Protein AF-A0A1Q8Q1Q2-F1 (afdb_monomer)

Mean predicted aligned error: 3.15 Å

Foldseek 3Di:
DLLQCLLACFQDVVGDGDDDPCCCQPPNPPHDPVPRPDDDDDPVVVVVVVVVSVVVSCVPCPVQQAPFTPWDADPVGDIDGGSVRSNVVVVVVVVVVVVVVVVVVVVD

Secondary structure (DSSP, 8-state):
-HHHIIIIIIT-TTSPP---TTHHHHHSTT--GGG--SPPPPHHHHHHHHHHHHHHHHHHHTT-TT-EEEEEE-TTS-EEEEHHHHHHHHHHHHHHHHHHHHHHHHH-

Solvent-accessible surface area (backbone atoms only — not comparable to full-atom values): 6455 Å² total; per-residue (Å²): 108,68,57,50,44,35,66,20,41,50,40,37,75,89,39,79,70,93,70,67,88,62,46,62,71,62,68,37,93,90,51,49,85,93,72,57,91,64,88,75,80,52,74,67,57,51,52,52,53,54,52,53,49,52,56,51,44,50,74,74,45,65,94,38,46,83,40,77,31,70,71,47,66,48,99,88,67,57,71,37,41,29,30,39,48,36,51,51,50,40,53,54,52,50,52,51,50,54,52,51,53,55,52,53,64,71,75,109

Radius of gyration: 15.17 Å; Cα contacts (8 Å, |Δi|>4): 93; chains: 1; bounding box: 37×27×40 Å

Structure (mmCIF, N/CA/C/O backbone):
data_AF-A0A1Q8Q1Q2-F1
#
_entry.id   AF-A0A1Q8Q1Q2-F1
#
loop_
_atom_site.group_PDB
_atom_site.id
_atom_site.type_symbol
_atom_site.label_atom_id
_atom_site.label_alt_id
_atom_site.label_comp_id
_atom_site.label_asym_id
_atom_site.label_entity_id
_atom_site.label_seq_id
_atom_site.pdbx_PDB_ins_code
_atom_site.Cartn_x
_atom_site.Cartn_y
_atom_site.Cartn_z
_atom_site.occupancy
_atom_site.B_iso_or_equiv
_atom_site.auth_seq_id
_atom_site.auth_comp_id
_atom_site.auth_asym_id
_atom_site.auth_atom_id
_atom_site.pdbx_PDB_model_num
ATOM 1 N N . MET A 1 1 ? 3.278 -4.923 -2.609 1.00 89.56 1 MET A N 1
ATOM 2 C CA . MET A 1 1 ? 4.096 -4.970 -1.372 1.00 89.56 1 MET A CA 1
ATOM 3 C C . MET A 1 1 ? 3.513 -4.092 -0.271 1.00 89.56 1 MET A C 1
ATOM 5 O O . MET A 1 1 ? 3.092 -4.637 0.739 1.00 89.56 1 MET A O 1
ATOM 9 N N . VAL A 1 2 ? 3.456 -2.763 -0.452 1.00 93.19 2 VAL A N 1
ATOM 10 C CA . VAL A 1 2 ? 2.962 -1.839 0.591 1.00 93.19 2 VAL A CA 1
ATOM 11 C C . VAL A 1 2 ? 1.493 -2.102 0.933 1.00 93.19 2 VAL A C 1
ATOM 13 O O . VAL A 1 2 ? 1.210 -2.387 2.088 1.00 93.19 2 VAL A O 1
ATOM 16 N N . GLN A 1 3 ? 0.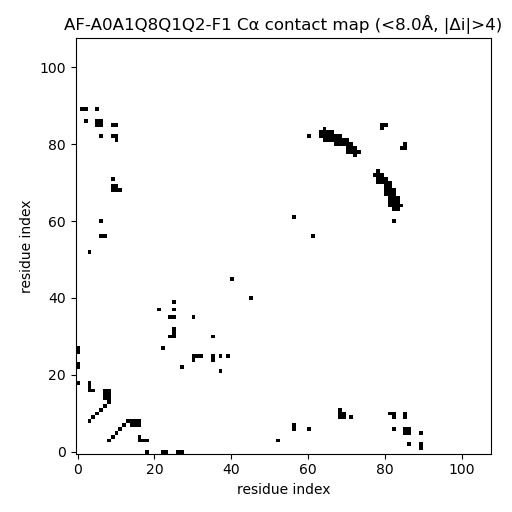585 -2.130 -0.050 1.00 95.00 3 GLN A N 1
ATOM 17 C CA . GLN A 1 3 ? -0.834 -2.431 0.200 1.00 95.00 3 GLN A CA 1
ATOM 18 C C . GLN A 1 3 ? -1.030 -3.721 1.013 1.00 95.00 3 GLN A C 1
ATOM 20 O O . GLN A 1 3 ? -1.694 -3.695 2.041 1.00 95.00 3 GLN A O 1
ATOM 25 N N . GLU A 1 4 ? -0.396 -4.822 0.597 1.00 95.00 4 GLU A N 1
ATOM 26 C CA . GLU A 1 4 ? -0.492 -6.115 1.289 1.00 95.00 4 GLU A CA 1
ATOM 27 C C . GLU A 1 4 ? -0.051 -6.026 2.759 1.00 95.00 4 GLU A C 1
ATOM 29 O O . GLU A 1 4 ? -0.758 -6.475 3.656 1.00 95.00 4 GLU A O 1
ATOM 34 N N . ARG A 1 5 ? 1.111 -5.413 3.024 1.00 93.38 5 ARG A N 1
ATOM 35 C CA . ARG A 1 5 ? 1.638 -5.271 4.389 1.00 93.38 5 ARG A CA 1
ATOM 36 C C . ARG A 1 5 ? 0.692 -4.481 5.285 1.00 93.38 5 ARG A C 1
ATOM 38 O O . ARG A 1 5 ? 0.475 -4.855 6.430 1.00 93.38 5 ARG A O 1
ATOM 45 N N . PHE A 1 6 ? 0.136 -3.393 4.772 1.00 95.06 6 PHE A N 1
ATOM 46 C CA . PHE A 1 6 ? -0.723 -2.514 5.557 1.00 95.06 6 PHE A CA 1
ATOM 47 C C . PHE A 1 6 ? -2.142 -3.063 5.731 1.00 95.06 6 PHE A C 1
ATOM 49 O O . PHE A 1 6 ? -2.726 -2.868 6.790 1.00 95.06 6 PHE A O 1
ATOM 56 N N . ALA A 1 7 ? -2.670 -3.775 4.733 1.00 94.56 7 ALA A N 1
ATOM 57 C CA . ALA A 1 7 ? -4.028 -4.315 4.755 1.00 94.56 7 ALA A CA 1
ATOM 58 C C . ALA A 1 7 ? -4.154 -5.717 5.374 1.00 94.56 7 ALA A C 1
ATOM 60 O O . ALA A 1 7 ? -5.270 -6.164 5.622 1.00 94.56 7 ALA A O 1
ATOM 61 N N . PHE A 1 8 ? -3.046 -6.427 5.596 1.00 94.06 8 PHE A N 1
ATOM 62 C CA . PHE A 1 8 ? -3.077 -7.723 6.276 1.00 94.06 8 PHE A CA 1
ATOM 63 C C . PHE A 1 8 ? -2.223 -7.701 7.535 1.00 94.06 8 PHE A C 1
ATOM 65 O O . PHE A 1 8 ? -2.770 -7.853 8.613 1.00 94.06 8 PHE A O 1
ATOM 72 N N . HIS A 1 9 ? -0.924 -7.415 7.445 1.00 91.88 9 HIS A N 1
ATOM 73 C CA . HIS A 1 9 ? -0.044 -7.513 8.613 1.00 91.88 9 HIS A CA 1
ATOM 74 C C . HIS A 1 9 ? -0.287 -6.421 9.671 1.00 91.88 9 HIS A C 1
ATOM 76 O O . HIS A 1 9 ? -0.392 -6.737 10.853 1.00 91.88 9 HIS A O 1
ATOM 82 N N . PHE A 1 10 ? -0.369 -5.146 9.276 1.00 91.56 10 PHE A N 1
ATOM 83 C CA . PHE A 1 10 ? -0.528 -4.053 10.247 1.00 91.56 10 PHE A CA 1
ATOM 84 C C . PHE A 1 10 ? -1.970 -3.860 10.718 1.00 91.56 10 PHE A C 1
ATOM 86 O O . PHE A 1 10 ? -2.185 -3.498 11.869 1.00 91.56 10 PHE A O 1
ATOM 93 N N . SER A 1 11 ? -2.958 -4.122 9.863 1.00 88.56 11 SER A N 1
ATOM 94 C CA . SER A 1 11 ? -4.369 -4.046 10.247 1.00 88.56 11 SER A CA 1
ATOM 95 C C . SER A 1 11 ? -4.821 -5.212 11.128 1.00 88.56 11 SER A C 1
ATOM 97 O O . SER A 1 11 ? -5.744 -5.037 11.912 1.00 88.56 11 SER A O 1
ATOM 99 N N . ASP A 1 12 ? -4.222 -6.400 10.979 1.00 83.31 12 ASP A N 1
ATOM 100 C CA . ASP A 1 12 ? -4.563 -7.600 11.751 1.00 83.31 12 ASP A CA 1
ATOM 101 C C . ASP A 1 12 ? -3.398 -8.603 11.717 1.00 83.31 12 ASP A C 1
ATOM 103 O O . ASP A 1 12 ? -3.265 -9.396 10.788 1.00 83.31 12 ASP A O 1
ATOM 107 N N . GLN A 1 13 ? -2.556 -8.613 12.752 1.00 74.81 13 GLN A N 1
ATOM 108 C CA . GLN A 1 13 ? -1.334 -9.432 12.792 1.00 7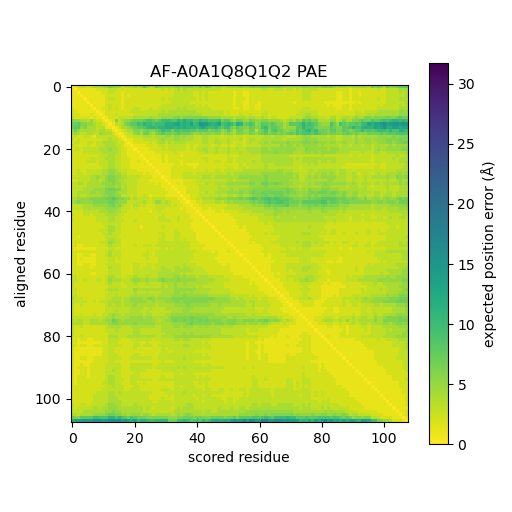4.81 13 GLN A CA 1
ATOM 109 C C . GLN A 1 13 ? -1.558 -10.946 12.639 1.00 74.81 13 GLN A C 1
ATOM 111 O O . GLN A 1 13 ? -0.602 -11.678 12.387 1.00 74.81 13 GLN A O 1
ATOM 116 N N . ASN A 1 14 ? -2.801 -11.421 12.765 1.00 79.75 14 ASN A N 1
ATOM 117 C CA . ASN A 1 14 ? -3.158 -12.822 12.554 1.00 79.75 14 ASN A CA 1
ATOM 118 C C . ASN A 1 14 ? -3.458 -13.154 11.083 1.00 79.75 14 ASN A C 1
ATOM 120 O O . ASN A 1 14 ? -3.773 -14.302 10.766 1.00 79.75 14 ASN A O 1
ATOM 124 N N . LYS A 1 15 ? -3.429 -12.168 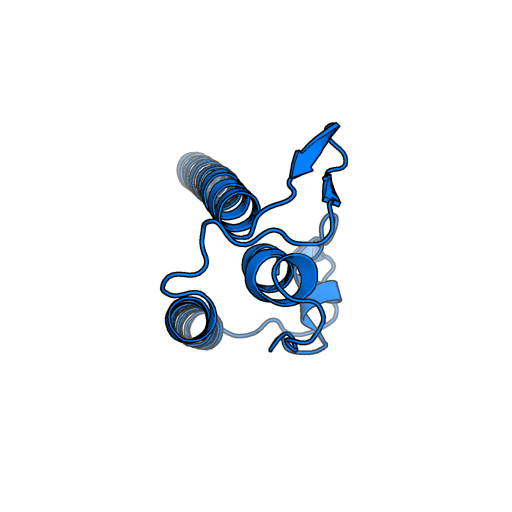10.180 1.00 83.31 15 LYS A N 1
ATOM 125 C CA . LYS A 1 15 ? -3.661 -12.366 8.749 1.00 83.31 15 LYS A CA 1
ATOM 126 C C . LYS A 1 15 ? -2.343 -12.519 8.009 1.00 83.31 15 LYS A C 1
ATOM 128 O O . LYS A 1 15 ? -1.471 -11.653 8.040 1.00 83.31 15 LYS A O 1
ATOM 133 N N . GLU A 1 16 ? -2.233 -13.631 7.296 1.00 85.81 16 GLU A N 1
ATOM 134 C CA . GLU A 1 16 ? -1.092 -13.905 6.436 1.00 85.81 16 GLU A CA 1
ATOM 135 C C . GLU A 1 16 ? -1.144 -13.049 5.170 1.00 85.81 16 GLU A C 1
ATOM 137 O O . GLU A 1 16 ? -2.191 -12.883 4.539 1.00 85.81 16 GLU A O 1
ATOM 142 N N . MET A 1 17 ? 0.019 -12.530 4.784 1.00 91.94 17 MET A N 1
ATOM 143 C CA . MET A 1 17 ? 0.211 -11.910 3.480 1.00 91.94 17 MET A CA 1
ATOM 144 C C . MET A 1 17 ? 0.343 -12.994 2.412 1.00 91.94 17 MET A C 1
ATOM 146 O O . MET A 1 17 ? 1.031 -13.991 2.616 1.00 91.94 17 MET A O 1
ATOM 150 N N . GLN A 1 18 ? -0.238 -12.757 1.242 1.00 92.00 18 GLN A N 1
ATOM 151 C CA . GLN A 1 18 ? -0.125 -13.642 0.088 1.00 92.00 18 GLN A CA 1
ATOM 152 C C . GLN A 1 18 ? 0.714 -12.962 -0.994 1.00 92.00 18 GLN A C 1
ATOM 154 O O . GLN A 1 18 ? 0.192 -12.390 -1.955 1.00 92.00 18 GLN A O 1
ATOM 159 N N . LEU A 1 19 ? 2.036 -13.013 -0.813 1.00 90.75 19 LEU A N 1
ATOM 160 C CA . LEU A 1 19 ? 3.019 -12.527 -1.780 1.00 90.75 19 LEU A CA 1
ATOM 161 C C . LEU A 1 19 ? 4.046 -13.620 -2.089 1.00 90.75 19 LEU A C 1
ATOM 163 O O . LEU A 1 19 ? 4.465 -14.319 -1.168 1.00 90.75 19 LEU A O 1
ATOM 167 N N . PRO A 1 20 ? 4.498 -13.742 -3.348 1.00 91.88 20 PRO A N 1
ATOM 168 C CA . PRO A 1 20 ? 5.614 -14.607 -3.695 1.00 91.88 20 PRO A CA 1
ATOM 169 C C . PRO A 1 20 ? 6.876 -14.211 -2.930 1.00 91.88 20 PRO A C 1
ATOM 171 O O . PRO A 1 20 ? 7.165 -13.023 -2.770 1.00 91.88 20 PRO A O 1
ATOM 174 N N . GLU A 1 21 ? 7.659 -15.206 -2.517 1.00 91.06 21 GLU A N 1
ATOM 175 C CA . GLU A 1 21 ? 8.865 -15.011 -1.699 1.00 91.06 21 GLU A CA 1
ATOM 176 C C . GLU A 1 21 ? 9.905 -14.097 -2.357 1.00 91.06 21 GLU A C 1
ATOM 178 O O . GLU A 1 21 ? 10.646 -13.415 -1.660 1.00 91.06 21 GLU A O 1
ATOM 183 N N . VAL A 1 22 ? 9.909 -14.021 -3.691 1.00 92.56 22 VAL A N 1
ATOM 184 C CA . VAL A 1 22 ? 10.831 -13.197 -4.488 1.00 92.56 22 VAL A CA 1
A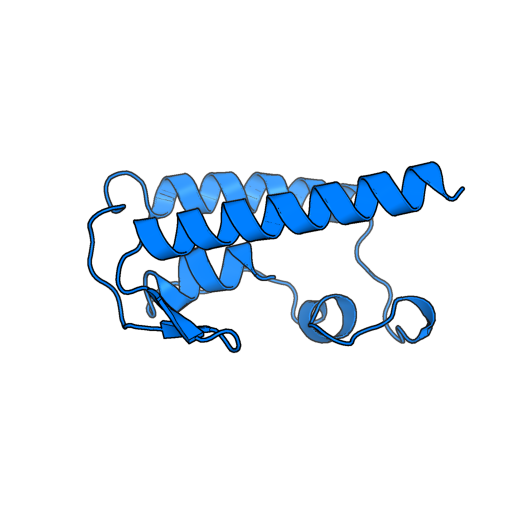TOM 185 C C . VAL A 1 22 ? 10.480 -11.697 -4.490 1.00 92.56 22 VAL A C 1
ATOM 187 O O . VAL A 1 22 ? 11.285 -10.851 -4.875 1.00 92.56 22 VAL A O 1
ATOM 190 N N . PHE A 1 23 ? 9.275 -11.311 -4.055 1.00 94.44 23 PHE A N 1
ATOM 191 C CA . PHE A 1 23 ? 8.811 -9.918 -4.143 1.00 94.44 23 PHE A CA 1
ATOM 192 C C . PHE A 1 23 ? 9.657 -8.895 -3.369 1.00 94.44 23 PHE A C 1
ATOM 194 O O . PHE A 1 23 ? 9.782 -7.772 -3.860 1.00 94.44 23 PHE A O 1
ATOM 201 N N . PRO A 1 24 ? 10.231 -9.199 -2.192 1.00 92.62 24 PRO A N 1
ATOM 202 C CA . PRO A 1 24 ? 11.172 -8.302 -1.532 1.00 92.62 24 PRO A CA 1
ATOM 203 C C . PRO A 1 24 ? 12.413 -7.992 -2.378 1.00 92.62 24 PRO A C 1
ATOM 205 O O . PRO A 1 24 ? 12.828 -6.839 -2.414 1.00 92.62 24 PRO A O 1
ATOM 208 N N . GLU A 1 25 ? 12.966 -8.967 -3.103 1.00 94.06 25 GLU A N 1
ATOM 209 C CA . GLU A 1 25 ? 14.148 -8.768 -3.962 1.00 94.06 25 GLU A CA 1
ATOM 210 C C . GLU A 1 25 ? 13.836 -7.885 -5.178 1.00 94.06 25 GLU A C 1
ATOM 212 O O . GLU A 1 25 ? 14.680 -7.119 -5.646 1.00 94.06 25 GLU A O 1
ATOM 217 N N . LEU A 1 26 ? 12.594 -7.953 -5.658 1.00 95.12 26 LEU A N 1
ATOM 218 C CA . LEU A 1 26 ? 12.135 -7.201 -6.820 1.00 95.12 26 LEU A CA 1
ATOM 219 C C . LEU A 1 26 ? 11.629 -5.799 -6.451 1.00 95.12 26 LEU A C 1
ATOM 221 O O . LEU A 1 26 ? 12.017 -4.809 -7.067 1.00 95.12 26 LEU A O 1
ATOM 225 N N . PHE A 1 27 ? 10.778 -5.681 -5.431 1.00 94.12 27 PHE A N 1
ATOM 226 C CA . PHE A 1 27 ? 9.902 -4.518 -5.229 1.00 94.12 27 PHE A CA 1
ATOM 227 C C . PHE A 1 27 ? 10.036 -3.835 -3.858 1.00 94.12 27 PHE A C 1
ATOM 229 O O . PHE A 1 27 ? 9.216 -2.972 -3.526 1.00 94.12 27 PHE A O 1
ATOM 236 N N . ALA A 1 28 ? 11.011 -4.215 -3.025 1.00 91.94 28 ALA A N 1
ATOM 237 C CA . ALA A 1 28 ? 11.287 -3.475 -1.795 1.00 91.94 28 ALA A CA 1
ATOM 238 C C . ALA A 1 28 ? 11.901 -2.089 -2.092 1.00 91.94 28 ALA A C 1
ATOM 240 O O . ALA A 1 28 ? 12.540 -1.893 -3.125 1.00 91.94 28 ALA A O 1
ATOM 241 N N . PRO A 1 29 ? 11.750 -1.102 -1.191 1.00 89.75 29 PRO A N 1
ATOM 242 C CA . PRO A 1 29 ? 12.421 0.184 -1.343 1.00 89.75 29 PRO A CA 1
ATOM 243 C C . PRO A 1 29 ? 13.936 0.021 -1.531 1.00 89.75 29 PRO A C 1
ATOM 245 O O . PRO A 1 29 ? 14.591 -0.660 -0.747 1.00 89.75 29 PRO A O 1
ATOM 248 N N . GLY A 1 30 ? 14.489 0.679 -2.552 1.00 90.56 30 GLY A N 1
ATOM 249 C CA . GLY A 1 30 ? 15.923 0.652 -2.859 1.00 90.56 30 GLY A CA 1
ATOM 250 C C . GLY A 1 30 ? 16.355 -0.409 -3.875 1.00 90.56 30 GLY A C 1
ATOM 251 O O . GLY A 1 30 ? 17.496 -0.349 -4.329 1.00 90.56 30 GLY A O 1
ATOM 252 N N . THR A 1 31 ? 15.470 -1.325 -4.283 1.00 94.38 31 THR A N 1
ATOM 253 C CA . THR A 1 31 ? 15.748 -2.247 -5.395 1.00 94.38 31 THR A CA 1
ATOM 254 C C . THR A 1 31 ? 15.773 -1.503 -6.731 1.00 94.38 31 THR A C 1
ATOM 256 O O . THR A 1 31 ? 15.187 -0.424 -6.885 1.00 94.38 31 THR A O 1
ATOM 259 N N . LYS A 1 32 ? 16.467 -2.072 -7.723 1.00 94.44 32 LYS A N 1
ATOM 260 C CA . LYS A 1 32 ? 16.554 -1.504 -9.072 1.00 94.44 32 LYS A CA 1
ATOM 261 C C . LYS A 1 32 ? 16.341 -2.586 -10.127 1.00 94.44 32 LYS A C 1
ATOM 263 O O . LYS A 1 32 ? 17.068 -3.574 -10.090 1.00 94.44 32 LYS A O 1
ATOM 268 N N . PRO A 1 33 ? 15.462 -2.368 -11.126 1.00 93.38 33 PRO A N 1
ATOM 269 C CA . PRO A 1 33 ? 15.241 -3.337 -12.200 1.00 93.38 33 PRO A CA 1
ATOM 270 C C . PRO A 1 33 ? 16.505 -3.755 -12.957 1.00 93.38 33 PRO A C 1
ATOM 272 O O . PRO A 1 33 ? 16.633 -4.903 -13.357 1.00 93.38 33 PRO A O 1
ATOM 275 N N . ALA A 1 34 ? 17.470 -2.842 -13.110 1.00 95.19 34 ALA A N 1
ATOM 276 C CA . ALA A 1 34 ? 18.745 -3.125 -13.772 1.00 95.19 34 ALA A CA 1
ATOM 277 C C . ALA A 1 34 ? 19.682 -4.055 -12.972 1.00 95.19 34 ALA A C 1
ATOM 279 O O . ALA A 1 34 ? 20.672 -4.529 -13.520 1.00 95.19 34 ALA A O 1
ATOM 280 N N . GLU A 1 35 ? 19.399 -4.281 -11.687 1.00 95.62 35 GLU A N 1
ATOM 281 C CA . GLU A 1 35 ? 20.199 -5.106 -10.772 1.00 95.62 35 GLU A CA 1
ATOM 282 C C . GLU A 1 35 ? 19.459 -6.398 -10.368 1.00 95.62 35 GLU A C 1
ATOM 284 O O . GLU A 1 35 ? 19.975 -7.170 -9.562 1.00 95.62 35 GLU A O 1
ATOM 289 N N . TRP A 1 36 ? 18.254 -6.654 -10.900 1.00 95.44 36 TRP A N 1
ATOM 290 C CA . TRP A 1 36 ? 17.502 -7.870 -10.586 1.00 95.44 36 TRP A CA 1
ATOM 291 C C . TRP A 1 36 ? 18.215 -9.116 -11.125 1.00 95.44 36 TRP A C 1
ATOM 293 O O . TRP A 1 36 ? 18.557 -9.196 -12.302 1.00 95.44 36 TRP A O 1
ATOM 303 N N . ALA A 1 37 ? 18.418 -10.101 -10.247 1.00 93.62 37 ALA A N 1
ATOM 304 C CA . ALA A 1 37 ? 19.031 -11.393 -10.575 1.00 93.62 37 ALA A CA 1
ATOM 305 C C . ALA A 1 37 ? 18.000 -12.513 -10.810 1.00 93.62 37 ALA A C 1
ATOM 307 O O . ALA A 1 37 ? 18.364 -13.636 -11.156 1.00 93.62 37 ALA A O 1
ATOM 308 N N . VAL A 1 38 ? 16.722 -12.207 -10.598 1.00 93.12 38 VAL A N 1
ATOM 309 C CA . VAL A 1 38 ? 15.581 -13.120 -10.677 1.00 93.12 38 VAL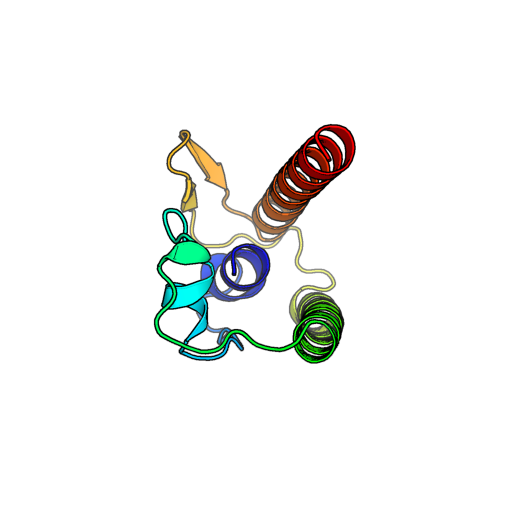 A CA 1
ATOM 310 C C . VAL A 1 38 ? 14.565 -12.557 -11.660 1.00 93.12 38 VAL A C 1
ATOM 312 O O . VAL A 1 38 ? 14.378 -11.341 -11.735 1.00 93.12 38 VAL A O 1
ATOM 315 N N . GLU A 1 39 ? 13.927 -13.443 -12.422 1.00 92.62 39 GLU A N 1
ATOM 316 C CA . GLU A 1 39 ? 12.911 -13.038 -13.392 1.00 92.62 39 GLU A CA 1
ATOM 317 C C . GLU A 1 39 ? 11.682 -12.497 -12.642 1.00 92.62 39 GLU A C 1
ATOM 319 O O . GLU A 1 39 ? 11.140 -13.193 -11.772 1.00 92.62 39 GLU A O 1
ATOM 324 N N . PRO A 1 40 ? 11.238 -11.261 -12.926 1.00 94.19 40 PRO A N 1
ATOM 325 C CA . PRO A 1 40 ? 10.018 -10.741 -12.338 1.00 94.19 40 PRO A CA 1
ATOM 326 C C . PRO A 1 40 ? 8.785 -11.459 -12.912 1.00 94.19 40 PRO A C 1
ATOM 328 O O . PRO A 1 40 ? 8.821 -11.942 -14.044 1.00 94.19 40 PRO A O 1
ATOM 331 N N . PRO A 1 41 ? 7.652 -11.477 -12.187 1.00 94.50 41 PRO A N 1
ATOM 332 C CA . PRO A 1 41 ? 6.393 -11.921 -12.768 1.00 94.50 41 PRO A CA 1
ATOM 333 C C . PRO A 1 41 ? 6.029 -11.079 -13.993 1.00 94.50 41 PRO A C 1
ATOM 335 O O . PRO A 1 41 ? 6.292 -9.871 -14.047 1.00 94.50 41 PRO A O 1
ATOM 338 N N . SER A 1 42 ? 5.363 -11.706 -14.955 1.00 95.88 42 SER A N 1
ATOM 339 C CA . SER A 1 42 ? 4.822 -11.026 -16.124 1.00 95.88 42 SER A CA 1
ATOM 340 C C . SER A 1 42 ? 3.781 -9.975 -15.730 1.00 95.88 42 SER A C 1
ATOM 342 O O . SER A 1 42 ? 3.160 -10.015 -14.664 1.00 95.88 42 SER A O 1
ATOM 344 N N . LEU A 1 43 ? 3.534 -9.025 -16.634 1.00 95.62 43 LEU A N 1
ATOM 345 C CA . LEU A 1 43 ? 2.532 -7.985 -16.408 1.00 95.62 43 LEU A CA 1
ATOM 346 C C . LEU A 1 4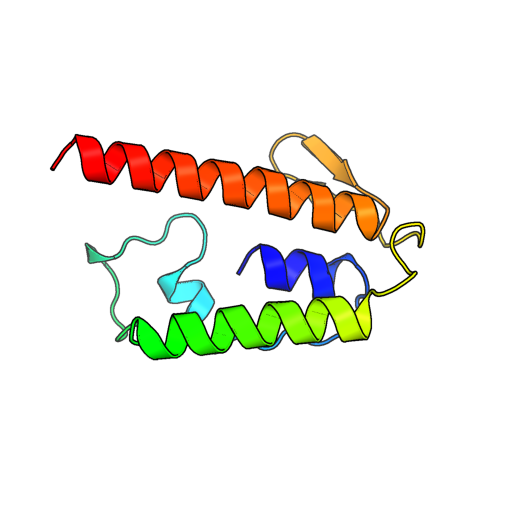3 ? 1.127 -8.562 -16.158 1.00 95.62 43 LEU A C 1
ATOM 348 O O . LEU A 1 43 ? 0.362 -7.987 -15.385 1.00 95.62 43 LEU A O 1
ATOM 352 N N . ASP A 1 44 ? 0.769 -9.665 -16.813 1.00 97.75 44 ASP A N 1
ATOM 353 C CA . ASP A 1 44 ? -0.557 -10.263 -16.655 1.00 97.75 44 ASP A CA 1
ATOM 354 C C . ASP A 1 44 ? -0.692 -11.015 -15.326 1.00 97.75 44 ASP A C 1
ATOM 356 O O . ASP A 1 44 ? -1.715 -10.848 -14.660 1.00 97.75 44 ASP A O 1
ATOM 360 N N . GLU A 1 45 ? 0.361 -11.700 -14.867 1.00 95.88 45 GLU A N 1
ATOM 361 C CA . GLU A 1 45 ? 0.415 -12.263 -13.509 1.00 95.88 45 GLU A CA 1
ATOM 362 C C . GLU A 1 45 ? 0.282 -11.157 -12.454 1.00 95.88 45 GLU A C 1
ATOM 364 O O . GLU A 1 45 ? -0.542 -11.258 -11.545 1.00 95.88 45 GLU A O 1
ATOM 369 N N . LEU A 1 46 ? 1.009 -10.042 -12.607 1.00 95.56 46 LEU A N 1
ATOM 370 C CA . LEU A 1 46 ? 0.897 -8.903 -11.689 1.00 95.56 46 LEU A CA 1
ATOM 371 C C . LEU A 1 46 ? -0.530 -8.338 -11.644 1.00 95.56 46 LEU A C 1
ATOM 373 O O . LEU A 1 46 ? -1.043 -8.053 -10.562 1.00 95.56 46 LEU A O 1
ATOM 377 N N . LYS A 1 47 ? -1.200 -8.188 -12.795 1.00 96.00 47 LYS A N 1
ATOM 378 C CA . LYS A 1 47 ? -2.596 -7.714 -12.846 1.00 96.00 47 LYS A CA 1
ATOM 379 C C . LYS A 1 47 ? -3.551 -8.669 -12.139 1.00 96.00 47 LYS A C 1
ATOM 381 O O . LYS A 1 47 ? -4.459 -8.203 -11.454 1.00 96.00 47 LYS A O 1
ATOM 386 N N . GLU A 1 48 ? -3.392 -9.973 -12.335 1.00 96.06 48 GLU A N 1
ATOM 387 C CA . GLU A 1 48 ? -4.229 -10.980 -11.682 1.00 96.06 48 GLU A CA 1
ATOM 388 C C . GLU A 1 48 ? -4.049 -10.938 -10.161 1.00 96.06 48 GLU A C 1
ATOM 390 O O . GLU A 1 48 ? -5.031 -10.842 -9.422 1.00 96.06 48 GLU A O 1
ATOM 395 N N . MET A 1 49 ? -2.801 -10.875 -9.696 1.00 95.12 49 MET A N 1
ATOM 396 C CA . MET A 1 49 ? -2.481 -10.748 -8.275 1.00 95.12 49 MET A CA 1
ATOM 397 C C . MET A 1 49 ? -3.057 -9.469 -7.653 1.00 95.12 49 MET A C 1
ATOM 399 O O . MET A 1 49 ? -3.580 -9.513 -6.540 1.00 95.12 49 MET A O 1
ATOM 403 N N . LEU A 1 50 ? -2.993 -8.335 -8.359 1.00 95.00 50 LEU A N 1
ATOM 404 C CA . LEU A 1 50 ? -3.541 -7.055 -7.890 1.00 95.00 50 LEU A CA 1
ATOM 405 C C . LEU A 1 50 ? -5.074 -7.068 -7.795 1.00 95.00 50 LEU A C 1
ATOM 407 O O . LEU A 1 50 ? -5.635 -6.536 -6.834 1.00 95.00 50 LEU A O 1
ATOM 411 N N . LYS A 1 51 ? -5.758 -7.699 -8.758 1.00 95.25 51 LYS A N 1
ATOM 412 C CA . LYS A 1 51 ? -7.214 -7.905 -8.688 1.00 95.25 51 LYS A CA 1
ATOM 413 C C . LYS A 1 51 ? -7.576 -8.752 -7.471 1.00 95.25 51 LYS A C 1
ATOM 415 O O . LYS A 1 51 ? -8.344 -8.300 -6.629 1.00 95.25 51 LYS A O 1
ATOM 420 N N . GLY A 1 52 ? -6.928 -9.909 -7.320 1.00 95.88 52 GLY A N 1
ATOM 421 C CA . GLY A 1 52 ? -7.164 -10.798 -6.183 1.00 95.88 52 GLY A CA 1
ATOM 422 C C . GLY A 1 52 ? -6.851 -10.148 -4.832 1.00 95.88 52 GLY A C 1
ATOM 423 O O . GLY A 1 52 ? -7.570 -10.370 -3.862 1.00 95.88 52 GLY A O 1
ATOM 424 N N . GLN A 1 53 ? -5.824 -9.296 -4.751 1.00 95.81 53 GLN A N 1
ATOM 425 C CA . GLN A 1 53 ? -5.530 -8.526 -3.539 1.00 95.81 53 GLN A CA 1
ATOM 426 C C . GLN A 1 53 ? -6.709 -7.632 -3.138 1.00 95.81 53 GLN A C 1
ATOM 428 O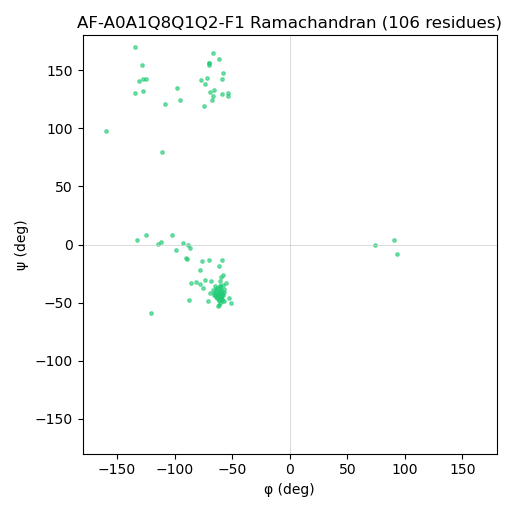 O . GLN A 1 53 ? -7.043 -7.576 -1.957 1.00 95.81 53 GLN A O 1
ATOM 433 N N . THR A 1 54 ? -7.350 -6.959 -4.095 1.00 94.75 54 THR A N 1
ATOM 434 C CA . THR A 1 54 ? -8.489 -6.073 -3.812 1.00 94.75 54 THR A CA 1
ATOM 435 C C . THR A 1 54 ? -9.670 -6.867 -3.252 1.00 94.75 54 THR A C 1
ATOM 437 O O . THR A 1 54 ? -10.210 -6.492 -2.211 1.00 94.75 5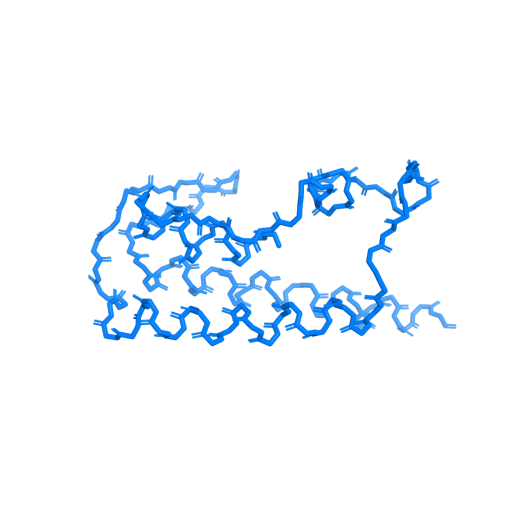4 THR A O 1
ATOM 440 N N . ASP A 1 55 ? -9.987 -8.014 -3.860 1.00 96.00 55 ASP A N 1
ATOM 441 C CA . ASP A 1 55 ? -11.060 -8.906 -3.399 1.00 96.00 55 ASP A CA 1
ATOM 442 C C . ASP A 1 55 ? -10.800 -9.416 -1.970 1.00 96.00 55 ASP A C 1
ATOM 444 O O . ASP A 1 55 ? -11.695 -9.426 -1.122 1.00 96.00 55 ASP A O 1
ATOM 448 N N . ARG A 1 56 ? -9.550 -9.798 -1.661 1.00 95.44 56 ARG A N 1
ATOM 449 C CA . ARG A 1 56 ? -9.164 -10.230 -0.307 1.00 95.44 56 ARG A CA 1
ATOM 450 C C . ARG A 1 56 ? -9.295 -9.108 0.718 1.00 95.44 56 ARG A C 1
ATOM 452 O O . ARG A 1 56 ? -9.753 -9.360 1.829 1.00 95.44 56 ARG A O 1
ATOM 459 N N . ILE A 1 57 ? -8.874 -7.892 0.372 1.00 95.19 57 ILE A N 1
ATOM 460 C CA . ILE A 1 57 ? -8.961 -6.732 1.268 1.00 95.19 57 ILE A CA 1
ATOM 461 C C . ILE A 1 57 ? -10.421 -6.445 1.603 1.00 95.19 57 ILE A C 1
ATOM 463 O O . ILE A 1 57 ? -10.753 -6.294 2.778 1.00 95.19 57 ILE A O 1
ATOM 467 N N . GLU A 1 58 ? -11.296 -6.417 0.596 1.00 94.75 58 GLU A N 1
ATOM 468 C CA . GLU A 1 58 ? -12.725 -6.217 0.814 1.00 94.75 58 GLU A CA 1
ATOM 469 C C . GLU A 1 58 ? -13.301 -7.326 1.697 1.00 94.75 58 GLU A C 1
ATOM 471 O O . GLU A 1 58 ? -13.910 -7.032 2.722 1.00 94.75 58 GLU A O 1
ATOM 476 N N . PHE A 1 59 ? -13.036 -8.592 1.373 1.00 94.69 59 PHE A N 1
ATOM 477 C CA . PHE A 1 59 ? -13.532 -9.724 2.152 1.00 94.69 59 PHE A CA 1
ATOM 478 C C . PHE A 1 59 ? -13.100 -9.680 3.628 1.00 94.69 59 PHE A C 1
ATOM 480 O O . PHE A 1 59 ? -13.890 -9.999 4.516 1.00 94.69 59 PHE A O 1
ATOM 487 N N . VAL A 1 60 ? -11.851 -9.291 3.907 1.00 93.19 60 VAL A N 1
ATOM 488 C CA . VAL A 1 60 ? -11.276 -9.330 5.262 1.00 93.19 60 VAL A CA 1
ATOM 489 C C . VAL A 1 60 ? -11.593 -8.081 6.088 1.00 93.19 60 VAL A C 1
ATOM 491 O O . VAL A 1 60 ? -11.703 -8.190 7.313 1.00 93.19 60 VAL A O 1
ATOM 494 N N . LEU A 1 61 ? -11.704 -6.907 5.457 1.00 94.06 61 LEU A N 1
ATOM 495 C CA . LEU A 1 61 ? -11.772 -5.610 6.145 1.00 94.06 61 LEU A CA 1
ATOM 496 C C . LEU A 1 61 ? -13.110 -4.873 5.986 1.00 94.06 61 LEU A C 1
ATOM 498 O O . LEU A 1 61 ? -13.267 -3.780 6.541 1.00 94.06 61 LEU A O 1
ATOM 502 N N . ASN A 1 62 ? -14.091 -5.441 5.274 1.00 95.44 62 ASN A N 1
ATOM 503 C CA . ASN A 1 62 ? -15.424 -4.843 5.173 1.00 95.44 62 ASN A CA 1
ATOM 504 C C . ASN A 1 62 ? -16.013 -4.572 6.570 1.00 95.44 62 ASN A C 1
ATOM 506 O O . ASN A 1 62 ? -16.024 -5.441 7.440 1.00 95.44 62 ASN A O 1
ATOM 510 N N . GLY A 1 63 ? -16.466 -3.337 6.799 1.00 96.88 63 GLY A N 1
ATOM 511 C CA . GLY A 1 63 ? -17.038 -2.914 8.081 1.00 96.88 63 GLY A CA 1
ATOM 512 C C . GLY A 1 63 ? -16.030 -2.702 9.220 1.00 96.88 63 GLY A C 1
ATOM 513 O O . GLY A 1 63 ? -16.442 -2.288 10.299 1.00 96.88 63 GLY A O 1
ATOM 514 N N . ARG A 1 64 ? -14.724 -2.917 8.998 1.00 96.25 64 ARG A N 1
ATOM 515 C CA . ARG A 1 64 ? -13.681 -2.859 10.044 1.00 96.25 64 ARG A CA 1
ATOM 516 C C . ARG A 1 64 ? -12.850 -1.576 10.041 1.00 96.25 64 ARG A C 1
ATOM 518 O O . ARG A 1 64 ? -11.874 -1.474 10.767 1.00 96.25 64 ARG A O 1
ATOM 525 N N . LEU A 1 65 ? -13.215 -0.563 9.251 1.00 96.25 65 LEU A N 1
ATOM 526 C CA . LEU A 1 65 ? -12.387 0.645 9.079 1.00 96.25 65 LEU A CA 1
ATOM 527 C C . LEU A 1 65 ? -12.113 1.420 10.381 1.00 96.25 65 LEU A C 1
ATOM 529 O O . LEU A 1 65 ? -11.092 2.098 10.475 1.00 96.25 65 LEU A O 1
ATOM 533 N N . LEU A 1 66 ? -13.014 1.340 11.363 1.00 97.50 66 LEU A N 1
ATOM 534 C CA . LEU A 1 66 ? -12.873 2.003 12.665 1.00 97.50 66 LEU A CA 1
ATOM 535 C C . LEU A 1 66 ? -12.228 1.109 13.733 1.00 97.50 66 LEU A C 1
ATOM 537 O O . LEU A 1 66 ? -12.114 1.528 14.879 1.00 97.50 66 LEU A O 1
ATOM 541 N N . GLU A 1 67 ? -11.853 -0.122 13.387 1.00 96.88 67 GLU A N 1
ATOM 542 C CA . GLU A 1 67 ? -11.187 -1.033 14.311 1.00 96.88 67 GLU A CA 1
ATOM 543 C C . GLU A 1 67 ? -9.772 -0.527 14.615 1.00 96.88 67 GLU A C 1
ATOM 545 O O . GLU A 1 67 ? -9.016 -0.164 13.704 1.00 96.88 67 GLU A O 1
ATOM 550 N N . GLU A 1 68 ? -9.438 -0.486 15.905 1.00 96.31 68 GLU A N 1
ATOM 551 C CA . GLU A 1 68 ? -8.085 -0.197 16.374 1.00 96.31 68 GLU A CA 1
ATOM 552 C C . GLU A 1 68 ? -7.168 -1.388 16.081 1.00 96.31 68 GLU A C 1
ATOM 554 O O . GLU A 1 68 ? -7.551 -2.550 16.214 1.00 96.31 68 GLU A O 1
ATOM 559 N N . ALA A 1 69 ? -5.933 -1.082 15.724 1.00 93.06 69 ALA A N 1
ATOM 560 C CA . ALA A 1 69 ? -4.866 -2.017 15.433 1.00 93.06 69 ALA A CA 1
ATOM 561 C C . ALA A 1 69 ? -3.582 -1.554 16.138 1.00 93.06 69 ALA A C 1
ATOM 563 O O . ALA A 1 69 ? -3.510 -0.450 16.690 1.00 93.06 69 ALA A O 1
ATOM 564 N N . GLU A 1 70 ? -2.550 -2.400 16.150 1.00 92.56 70 GLU A N 1
ATOM 565 C CA . GLU A 1 70 ? -1.268 -2.001 16.730 1.00 92.56 70 GLU A CA 1
ATOM 566 C C . GLU A 1 70 ? -0.734 -0.757 16.012 1.00 92.56 70 GLU A C 1
ATOM 568 O O . GLU A 1 70 ? -0.686 -0.692 14.782 1.00 92.56 70 GLU A O 1
ATOM 573 N N . SER A 1 71 ? -0.351 0.252 16.794 1.00 94.88 71 SER A N 1
ATOM 574 C CA . SER A 1 71 ? 0.116 1.510 16.228 1.00 94.88 71 SER A CA 1
ATOM 575 C C . SER A 1 71 ? 1.420 1.314 15.466 1.00 94.88 71 SER A C 1
ATOM 577 O O . SER A 1 71 ? 2.375 0.738 15.981 1.00 94.88 71 SER A O 1
ATOM 579 N N . TYR A 1 72 ? 1.493 1.873 14.264 1.00 95.19 72 TYR A N 1
ATOM 580 C CA . TYR A 1 72 ? 2.703 1.868 13.453 1.00 95.19 72 TYR A CA 1
ATOM 581 C C . TYR A 1 72 ? 3.048 3.285 13.000 1.00 95.19 72 TYR A C 1
ATOM 583 O O . TYR A 1 72 ? 2.199 4.019 12.485 1.00 95.19 72 TYR A O 1
ATOM 591 N N . THR A 1 73 ? 4.318 3.656 13.171 1.00 96.19 73 THR A N 1
ATOM 592 C CA . THR A 1 73 ? 4.868 4.940 12.732 1.00 96.19 73 THR A CA 1
ATOM 593 C C . THR A 1 73 ? 5.795 4.723 11.545 1.00 96.19 73 THR A C 1
ATOM 595 O O . THR A 1 73 ? 6.784 3.996 11.622 1.00 96.19 73 THR A O 1
ATOM 598 N N . THR A 1 74 ? 5.470 5.367 10.429 1.00 92.56 74 THR A N 1
ATOM 599 C CA . THR A 1 74 ? 6.295 5.355 9.213 1.00 92.56 74 THR A CA 1
ATOM 600 C C . THR A 1 74 ? 7.630 6.071 9.436 1.00 92.56 74 THR A C 1
ATOM 602 O O . THR A 1 74 ? 7.782 6.875 10.356 1.00 92.56 74 THR A O 1
ATOM 605 N N . SER A 1 75 ? 8.594 5.864 8.536 1.00 89.56 75 SER A N 1
ATOM 606 C CA . SER A 1 75 ? 9.886 6.566 8.578 1.00 89.56 75 SER A CA 1
ATOM 607 C C . SER A 1 75 ? 9.779 8.092 8.439 1.00 89.56 75 SER A C 1
ATOM 609 O O . SER A 1 75 ? 10.713 8.795 8.811 1.00 89.56 75 SER A O 1
ATOM 611 N N . SER A 1 76 ? 8.657 8.617 7.934 1.00 90.44 76 SER A N 1
ATOM 612 C CA . SER A 1 76 ? 8.378 10.056 7.859 1.00 90.44 76 SER A CA 1
ATOM 613 C C . SER A 1 76 ? 7.692 10.623 9.109 1.00 90.44 76 SER A C 1
ATOM 615 O O . SER A 1 76 ? 7.424 11.821 9.157 1.00 90.44 76 SER A O 1
ATOM 617 N N . GLY A 1 77 ? 7.405 9.793 10.119 1.00 95.38 77 GLY A N 1
ATOM 618 C CA . GLY A 1 77 ? 6.797 10.212 11.385 1.00 95.38 77 GLY A CA 1
ATOM 619 C C . GLY A 1 77 ? 5.265 10.173 11.424 1.00 95.38 77 GLY A C 1
ATOM 620 O O . GLY A 1 77 ? 4.681 10.564 12.431 1.00 95.38 77 GLY A O 1
ATOM 621 N N . LEU A 1 78 ? 4.592 9.691 10.371 1.00 95.81 78 LEU A N 1
ATOM 622 C CA . LEU A 1 78 ? 3.140 9.475 10.402 1.00 95.81 78 LEU A CA 1
ATOM 623 C C . LEU A 1 78 ? 2.809 8.230 11.232 1.00 95.81 78 LEU A C 1
ATOM 625 O O . LEU A 1 78 ? 3.214 7.132 10.845 1.00 95.81 78 LEU A O 1
ATOM 629 N N . THR A 1 79 ? 2.046 8.406 12.312 1.00 97.56 79 THR A N 1
ATOM 630 C CA . THR A 1 79 ? 1.521 7.324 13.160 1.00 97.56 79 THR A CA 1
ATOM 631 C C . THR A 1 79 ? 0.083 6.989 12.784 1.00 97.56 79 THR A C 1
ATOM 633 O O . THR A 1 79 ? -0.743 7.883 12.612 1.00 97.56 79 THR A O 1
ATOM 636 N N . MET A 1 80 ? -0.219 5.698 12.681 1.00 97.19 80 MET A N 1
ATOM 637 C CA . MET A 1 80 ? -1.549 5.161 12.389 1.00 97.19 80 MET A CA 1
ATOM 638 C C . MET A 1 80 ? -1.883 4.074 13.404 1.00 97.19 80 MET A C 1
ATOM 640 O O . MET A 1 80 ? -1.002 3.290 13.747 1.00 97.19 80 MET A O 1
ATOM 644 N N . SER A 1 81 ? -3.134 4.023 13.860 1.00 96.75 81 SER A N 1
ATOM 645 C CA . SER A 1 81 ? -3.607 3.037 14.842 1.00 96.75 81 SER A CA 1
ATOM 646 C C . SER A 1 81 ? -4.921 2.364 14.455 1.00 96.75 81 SER A C 1
ATOM 648 O O . SER A 1 81 ? -5.442 1.585 15.234 1.00 96.75 81 SER A O 1
ATOM 650 N N . THR A 1 82 ? -5.477 2.640 13.273 1.00 97.50 82 THR A N 1
ATOM 651 C CA . THR A 1 82 ? -6.735 2.024 12.827 1.00 97.50 82 THR A CA 1
ATOM 652 C C . THR A 1 82 ? -6.590 1.404 11.449 1.00 97.50 82 THR A C 1
ATOM 654 O O . THR A 1 82 ? -5.791 1.859 10.622 1.00 97.50 82 THR A O 1
ATOM 657 N N . VAL A 1 83 ? -7.423 0.401 11.168 1.00 97.00 83 VAL A N 1
ATOM 658 C CA . VAL A 1 83 ? -7.519 -0.230 9.841 1.00 97.00 83 VAL A CA 1
ATOM 659 C C . VAL A 1 83 ? -7.750 0.823 8.753 1.00 97.00 83 VAL A C 1
ATOM 661 O O . VAL A 1 83 ? -7.068 0.836 7.727 1.00 97.00 83 VAL A O 1
ATOM 664 N N . GLY A 1 84 ? -8.679 1.753 8.985 1.00 97.25 84 GLY A N 1
ATOM 665 C CA . GLY A 1 84 ? -8.984 2.830 8.048 1.00 97.25 84 GLY A CA 1
ATOM 666 C C . GLY A 1 84 ? -7.807 3.778 7.820 1.00 97.25 84 GLY A C 1
ATOM 667 O O . GLY A 1 84 ? -7.581 4.199 6.683 1.00 97.25 84 GLY A O 1
ATOM 668 N N . ALA A 1 85 ? -7.021 4.080 8.859 1.00 97.81 85 ALA A N 1
ATOM 669 C CA . ALA A 1 85 ? -5.819 4.897 8.720 1.00 97.81 85 ALA A CA 1
ATOM 670 C C . ALA A 1 85 ? -4.765 4.200 7.845 1.00 97.81 85 ALA A C 1
ATOM 672 O O . ALA A 1 85 ? -4.217 4.831 6.938 1.00 97.81 85 ALA A O 1
ATOM 673 N N . PHE A 1 86 ? -4.550 2.894 8.038 1.00 97.31 86 PHE A N 1
ATOM 674 C CA . PHE A 1 86 ? -3.640 2.111 7.200 1.00 97.31 86 PHE A CA 1
ATOM 675 C C . PHE A 1 86 ? -4.070 2.081 5.732 1.00 97.31 86 PHE A C 1
ATOM 677 O O . PHE A 1 86 ? -3.256 2.377 4.856 1.00 97.31 86 PHE A O 1
ATOM 684 N N . LEU A 1 87 ? -5.345 1.802 5.442 1.00 96.50 87 LEU A N 1
ATOM 685 C CA . LEU A 1 87 ? -5.836 1.790 4.059 1.00 96.50 87 LEU A CA 1
ATOM 686 C C . LEU A 1 87 ? -5.763 3.180 3.406 1.00 96.50 87 LEU A C 1
ATOM 688 O O . LEU A 1 87 ? -5.337 3.313 2.257 1.00 96.50 87 LEU A O 1
ATOM 692 N N . THR A 1 88 ? -6.087 4.236 4.153 1.00 97.06 88 THR A N 1
ATOM 693 C CA . THR A 1 88 ? -5.975 5.620 3.664 1.00 97.06 88 THR A CA 1
ATOM 694 C C . THR A 1 88 ? -4.535 5.966 3.288 1.00 97.06 88 THR A C 1
ATOM 696 O O . THR A 1 88 ? -4.289 6.538 2.223 1.00 97.06 88 THR A O 1
ATOM 699 N N . PHE A 1 89 ? -3.566 5.576 4.119 1.00 96.69 89 PHE A N 1
ATOM 700 C CA . PHE A 1 89 ? -2.150 5.754 3.809 1.00 96.69 89 PHE A CA 1
ATOM 701 C C . PHE A 1 89 ? -1.751 5.027 2.523 1.00 96.69 89 PHE A C 1
ATOM 703 O O . PHE A 1 89 ? -1.060 5.600 1.678 1.00 96.69 89 PHE A O 1
ATOM 710 N N . THR A 1 90 ? -2.217 3.792 2.335 1.00 95.69 90 THR A N 1
ATOM 711 C CA . THR A 1 90 ? -1.889 3.034 1.125 1.00 95.69 90 THR A CA 1
ATOM 712 C C . THR A 1 90 ? -2.458 3.660 -0.149 1.00 95.69 90 THR A C 1
ATOM 714 O O . THR A 1 90 ? -1.759 3.695 -1.159 1.00 95.69 90 THR A O 1
ATOM 717 N N . PHE A 1 91 ? -3.651 4.265 -0.100 1.00 95.62 91 PHE A N 1
ATOM 718 C CA . PHE A 1 91 ? -4.196 5.012 -1.240 1.00 95.62 91 PHE A CA 1
ATOM 719 C C . PHE A 1 91 ? -3.375 6.256 -1.573 1.00 95.62 91 PHE A C 1
ATOM 721 O O . PHE A 1 91 ? -3.112 6.529 -2.746 1.00 95.62 91 PHE A O 1
ATOM 728 N N . TYR A 1 92 ? -2.932 6.999 -0.556 1.00 96.06 92 TYR A N 1
ATOM 729 C CA . TYR A 1 92 ? -2.025 8.125 -0.763 1.00 96.06 92 TYR A CA 1
ATOM 730 C C . TYR A 1 92 ? -0.718 7.671 -1.437 1.00 96.06 92 TYR A C 1
ATOM 732 O O . TYR A 1 92 ? -0.288 8.264 -2.428 1.00 96.06 92 TYR A O 1
ATOM 740 N N . HIS A 1 93 ? -0.126 6.582 -0.944 1.00 94.75 93 HIS A N 1
ATOM 741 C CA . HIS A 1 93 ? 1.092 5.998 -1.500 1.00 94.75 93 HIS A CA 1
ATOM 742 C C . HIS A 1 93 ? 0.913 5.533 -2.958 1.00 94.75 93 HIS A C 1
ATOM 744 O O . HIS A 1 93 ? 1.770 5.796 -3.802 1.00 94.75 93 HIS A O 1
ATOM 750 N N . GLU A 1 94 ? -0.222 4.916 -3.295 1.00 95.69 94 GLU A N 1
ATOM 751 C CA . GLU A 1 94 ? -0.540 4.532 -4.676 1.00 95.69 94 GLU A CA 1
ATOM 752 C C . GLU A 1 94 ? -0.693 5.759 -5.590 1.00 95.69 94 GLU A C 1
ATOM 754 O O . GLU A 1 94 ? -0.196 5.781 -6.718 1.00 95.69 94 GLU A O 1
ATOM 759 N N . GLY A 1 95 ? -1.286 6.843 -5.079 1.00 97.25 95 GLY A N 1
ATOM 760 C CA . GLY A 1 95 ? -1.330 8.130 -5.774 1.00 97.25 95 GLY A CA 1
ATOM 761 C C . GLY A 1 95 ? 0.065 8.672 -6.118 1.00 97.25 95 GLY A C 1
ATOM 762 O O . GLY A 1 95 ? 0.274 9.194 -7.218 1.00 97.25 95 GLY A O 1
ATOM 763 N N . MET A 1 96 ? 1.044 8.499 -5.221 1.00 96.00 96 MET A N 1
ATOM 764 C CA . MET A 1 96 ? 2.442 8.860 -5.484 1.00 96.00 96 MET A CA 1
ATOM 765 C C . MET A 1 96 ? 3.059 7.994 -6.588 1.00 96.00 96 MET A C 1
ATOM 767 O O . MET A 1 96 ? 3.710 8.534 -7.485 1.00 96.00 96 MET A O 1
ATOM 771 N N . HIS A 1 97 ? 2.829 6.677 -6.573 1.00 95.25 97 HIS A N 1
ATOM 772 C CA . HIS A 1 97 ? 3.288 5.783 -7.642 1.00 95.25 97 HIS A CA 1
ATOM 773 C C . HIS A 1 97 ? 2.698 6.158 -9.000 1.00 95.25 97 HIS A C 1
ATOM 775 O O . HIS A 1 97 ? 3.441 6.289 -9.976 1.00 95.25 97 HIS A O 1
ATOM 781 N N . LEU A 1 98 ? 1.388 6.411 -9.063 1.00 97.19 98 LEU A N 1
ATOM 782 C CA . LEU A 1 98 ? 0.721 6.853 -10.285 1.00 97.19 98 LEU A CA 1
ATOM 783 C C . LEU A 1 98 ? 1.318 8.159 -10.817 1.00 97.19 98 LEU A C 1
ATOM 785 O O . LEU A 1 98 ? 1.527 8.307 -12.023 1.00 97.19 98 LEU A O 1
ATOM 789 N N . ASN A 1 99 ? 1.612 9.108 -9.928 1.00 97.94 99 ASN A N 1
ATOM 790 C CA . ASN A 1 99 ? 2.272 10.347 -10.310 1.00 97.94 99 ASN A CA 1
ATOM 791 C C . ASN A 1 99 ? 3.670 10.090 -10.897 1.00 97.94 99 ASN A C 1
ATOM 793 O O . ASN A 1 99 ? 3.991 10.631 -11.954 1.00 97.94 99 ASN A O 1
ATOM 797 N N . THR A 1 100 ? 4.482 9.241 -10.266 1.00 96.69 100 THR A N 1
ATOM 798 C CA . THR A 1 100 ? 5.816 8.870 -10.768 1.00 96.69 100 THR A CA 1
ATOM 799 C C . THR A 1 100 ? 5.741 8.201 -12.140 1.00 96.69 100 THR A C 1
ATOM 801 O O . THR A 1 100 ? 6.454 8.612 -13.054 1.00 96.69 100 THR A O 1
ATOM 804 N N . MET A 1 101 ? 4.825 7.246 -12.336 1.00 96.12 101 MET A N 1
ATOM 805 C CA . MET A 1 101 ? 4.612 6.600 -13.639 1.00 96.12 101 MET A CA 1
ATOM 806 C C . MET A 1 101 ? 4.258 7.616 -14.730 1.00 96.12 101 MET A C 1
ATOM 808 O O . MET A 1 101 ? 4.830 7.584 -15.817 1.00 96.12 101 MET A O 1
ATOM 812 N N . LYS A 1 102 ? 3.371 8.576 -14.433 1.00 97.81 102 LYS A N 1
ATOM 813 C CA . LYS A 1 102 ? 3.029 9.660 -15.370 1.00 97.81 102 LYS A CA 1
ATOM 814 C C . LYS A 1 102 ? 4.235 10.528 -15.734 1.00 97.81 102 LYS A C 1
ATOM 816 O O . LYS A 1 102 ? 4.320 10.977 -16.872 1.00 97.81 102 LYS A O 1
ATOM 821 N N . HIS A 1 103 ? 5.140 10.792 -14.793 1.00 97.88 103 HIS A N 1
ATOM 822 C CA . HIS A 1 103 ? 6.356 11.560 -15.071 1.00 97.88 103 HIS A CA 1
ATOM 823 C C . HIS A 1 103 ? 7.332 10.782 -15.954 1.00 97.88 103 HIS A C 1
ATOM 825 O O . HIS A 1 103 ? 7.854 11.361 -16.901 1.00 97.88 103 HIS A O 1
ATOM 831 N N . ILE A 1 104 ? 7.519 9.482 -15.702 1.00 96.19 104 ILE A N 1
ATOM 832 C CA . ILE A 1 104 ? 8.338 8.610 -16.557 1.00 96.19 104 ILE A CA 1
ATOM 833 C C . ILE A 1 104 ? 7.784 8.608 -17.985 1.00 96.19 104 ILE A C 1
ATOM 835 O O . ILE A 1 104 ? 8.526 8.873 -18.921 1.00 96.19 104 ILE A O 1
ATOM 839 N N . LEU A 1 105 ? 6.471 8.409 -18.150 1.00 96.69 105 LEU A N 1
ATOM 840 C CA . LEU A 1 105 ? 5.821 8.409 -19.466 1.00 96.69 105 LEU A CA 1
ATOM 841 C C . LEU A 1 105 ? 5.966 9.732 -20.228 1.00 96.69 105 LEU A C 1
ATOM 843 O O . LEU A 1 105 ? 5.981 9.715 -21.449 1.00 96.69 105 LEU A O 1
ATOM 847 N N . LYS A 1 106 ? 6.043 10.871 -19.531 1.00 96.44 106 LYS A N 1
ATOM 848 C CA . LYS A 1 106 ? 6.264 12.187 -20.158 1.00 96.44 106 LYS A CA 1
ATOM 849 C C . LYS A 1 106 ? 7.718 12.437 -20.561 1.00 96.44 106 LYS A C 1
ATOM 851 O O . LYS A 1 106 ? 7.964 13.355 -21.336 1.00 96.44 106 LYS A O 1
ATOM 856 N N . ALA A 1 107 ? 8.659 11.724 -19.949 1.00 94.62 107 ALA A N 1
ATOM 857 C CA . ALA A 1 107 ? 10.089 11.868 -2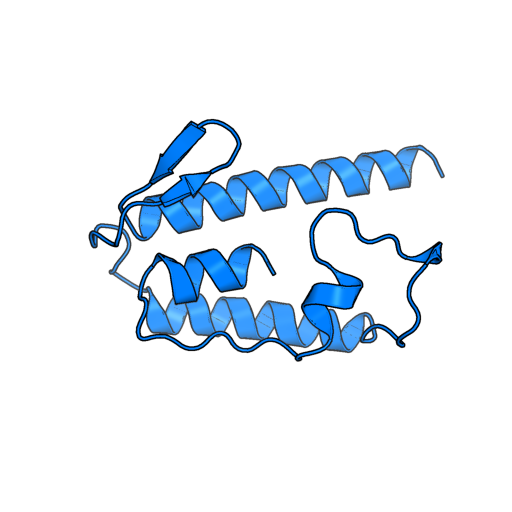0.205 1.00 94.62 107 ALA A CA 1
ATOM 858 C C . ALA A 1 107 ? 10.595 10.935 -21.321 1.00 94.62 107 ALA A C 1
ATOM 860 O O . ALA A 1 107 ? 11.734 11.096 -21.759 1.00 94.62 107 ALA A O 1
ATOM 861 N N . LEU A 1 108 ? 9.765 9.972 -21.740 1.00 86.56 108 LEU A N 1
ATOM 862 C CA . LEU A 1 108 ? 9.950 9.122 -22.919 1.00 86.56 108 LEU A CA 1
ATOM 863 C C . LEU A 1 108 ? 9.406 9.820 -24.172 1.00 86.56 108 LEU A C 1
ATOM 865 O O . LEU A 1 108 ? 10.029 9.636 -25.239 1.00 86.56 108 LEU A O 1
#

pLDDT: mean 94.13, std 3.65, range [74.81, 97.94]

InterPro domains:
  IPR024775 Hercynine oxygenase, DinB-like domain [PF12867] (24-101)
  IPR034660 DinB/YfiT-like putative metalloenzymes [SSF109854] (3-106)

Organism: NCBI:txid1714264

Sequence (108 aa):
MVQERFAFHFSDQNKEMQLPEVFPELFAPGTKPAEWAVEPPSLDELKEMLKGQTDRIEFVLNGRLLEEAESYTTSSGLTMSTVGAFLTFTFYHEGMHLNTMKHILKAL

Nearest PDB structures (foldseek):
  5wk0-assembly1_A-2  TM=6.798E-01  e=4.256E-02  Staphylococcus sp. HMSC055H04
  6zhh-assembly3_C  TM=2.058E-01  e=6.160E+00  Listeria monocytogenes